Protein AF-A0AAC9RPM3-F1 (afdb_monomer_lite)

pLDDT: mean 96.92, std 5.77, range [53.09, 98.81]

Foldseek 3Di:
DADPVRDDPDDDDCPVDDPDPPLVVLLVQCVPPNLVSSVVVLVVCVVVPHDDDPCSSVVSVVVNLVVLVVLVVCCVVVVDVVSVVVSCVSVVPDDD

Radius of gyration: 16.26 Å; chains: 1; bounding box: 31×39×43 Å

Sequence (96 aa):
MIDKDANVTGLIDWTEAKVTDVSNDFVFYYKVFGEEGLESLIKAYKEAGGYYWPKMKEHIIELVAAYPVAIAEFAIISGLKEYEQMARQTLEVSGN

Organism: NCBI:txid1497

InterPro domains:
  IPR002575 Aminoglycoside phosphotransferase [PF01636] (1-59)
  IPR011009 Protein kinase-like domain superfamily [SSF56112] (1-56)

Secondary structure (DSSP, 8-state):
-B-TT--B-----GGG--SS-GGGGGHHHHHHHHHHHHHHHHHHHHHTT----TTHHHHHHHHHHTHHHHHHHHHHHH--HHHHHHHHHHTT----

Structure (mmCIF, N/CA/C/O backbone):
data_AF-A0AAC9RPM3-F1
#
_entry.id   AF-A0AAC9RPM3-F1
#
loop_
_atom_site.group_PDB
_atom_site.id
_atom_site.type_symbol
_atom_site.label_atom_id
_atom_site.label_alt_id
_atom_site.label_comp_id
_atom_site.label_asym_id
_atom_site.label_entity_id
_atom_site.label_seq_id
_atom_site.pdbx_PDB_ins_code
_atom_site.Cartn_x
_atom_site.Cartn_y
_atom_site.Cartn_z
_atom_site.occupancy
_atom_site.B_iso_or_equiv
_atom_site.auth_seq_id
_atom_site.auth_comp_id
_atom_site.auth_asym_id
_atom_site.auth_atom_id
_atom_site.pdbx_PDB_model_num
ATOM 1 N N . MET A 1 1 ? 5.181 -13.973 1.352 1.00 97.19 1 MET A N 1
ATOM 2 C CA . MET A 1 1 ? 6.040 -15.170 1.506 1.00 97.19 1 MET A CA 1
ATOM 3 C C . MET A 1 1 ? 7.190 -15.065 0.524 1.00 97.19 1 MET A C 1
ATOM 5 O O . MET A 1 1 ? 6.963 -14.582 -0.583 1.00 97.19 1 MET A O 1
ATOM 9 N N . ILE A 1 2 ? 8.391 -15.474 0.930 1.00 98.50 2 ILE A N 1
ATOM 10 C CA . ILE A 1 2 ? 9.589 -15.435 0.086 1.00 98.50 2 ILE A CA 1
ATOM 11 C C . ILE A 1 2 ? 10.287 -16.793 0.079 1.00 98.50 2 ILE A C 1
ATOM 13 O O . ILE A 1 2 ? 10.168 -17.551 1.044 1.00 98.50 2 ILE A O 1
ATOM 17 N N . ASP A 1 3 ? 10.991 -17.104 -1.003 1.00 98.50 3 ASP A N 1
ATOM 18 C CA . ASP A 1 3 ? 11.945 -18.214 -1.020 1.00 98.50 3 ASP A CA 1
ATOM 19 C C . ASP A 1 3 ? 13.299 -17.820 -0.388 1.00 98.50 3 ASP A C 1
ATOM 21 O O . ASP A 1 3 ? 13.466 -16.732 0.168 1.00 98.50 3 ASP A O 1
ATOM 25 N N . LYS A 1 4 ? 14.280 -18.729 -0.462 1.00 98.25 4 LYS A N 1
ATOM 26 C CA . LYS A 1 4 ? 15.636 -18.537 0.079 1.00 98.25 4 LYS A CA 1
ATOM 27 C C . LYS A 1 4 ? 16.446 -17.430 -0.613 1.00 98.25 4 LYS A C 1
ATOM 29 O O . LYS A 1 4 ? 17.443 -16.991 -0.050 1.00 98.25 4 LYS A O 1
ATOM 34 N N . ASP A 1 5 ? 16.039 -17.014 -1.811 1.00 98.50 5 ASP A N 1
ATOM 35 C CA . ASP A 1 5 ? 16.710 -16.000 -2.628 1.00 98.50 5 ASP A CA 1
ATOM 36 C C . ASP A 1 5 ? 15.928 -14.667 -2.609 1.00 98.50 5 ASP A C 1
ATOM 38 O O . ASP A 1 5 ? 16.217 -13.761 -3.386 1.00 98.50 5 ASP A O 1
ATOM 42 N N . ALA A 1 6 ? 14.956 -14.540 -1.693 1.00 97.50 6 ALA A N 1
ATOM 43 C CA . ALA A 1 6 ? 14.064 -13.395 -1.517 1.00 97.50 6 ALA A CA 1
ATOM 44 C C . ALA A 1 6 ? 13.078 -13.139 -2.674 1.00 97.50 6 ALA A C 1
ATOM 46 O O . ALA A 1 6 ? 12.478 -12.062 -2.739 1.00 97.50 6 ALA A O 1
ATOM 47 N N . ASN A 1 7 ? 12.825 -14.124 -3.544 1.00 98.19 7 ASN A N 1
ATOM 48 C CA . ASN A 1 7 ? 11.757 -14.000 -4.535 1.00 98.19 7 ASN A CA 1
ATOM 49 C C . ASN A 1 7 ? 10.398 -14.134 -3.849 1.00 98.19 7 ASN A C 1
ATOM 51 O O . ASN A 1 7 ? 10.186 -15.039 -3.036 1.00 98.19 7 ASN A O 1
ATOM 55 N N . VAL A 1 8 ? 9.449 -13.268 -4.205 1.00 97.69 8 VAL A N 1
ATOM 56 C CA . VAL A 1 8 ? 8.070 -13.371 -3.717 1.00 97.69 8 VAL A CA 1
ATOM 57 C C . VAL A 1 8 ? 7.412 -14.606 -4.330 1.00 97.69 8 VAL A C 1
ATOM 59 O O . VAL A 1 8 ? 7.245 -14.694 -5.543 1.00 97.69 8 VAL A O 1
ATOM 62 N N . THR A 1 9 ? 7.008 -15.555 -3.485 1.00 98.56 9 THR A N 1
ATOM 63 C CA . THR A 1 9 ? 6.382 -16.825 -3.904 1.00 98.56 9 THR A CA 1
ATOM 64 C C . THR A 1 9 ? 4.902 -16.923 -3.551 1.00 98.56 9 THR A C 1
ATOM 66 O O . THR A 1 9 ? 4.217 -17.844 -3.988 1.00 98.56 9 THR A O 1
ATOM 69 N N . GLY A 1 10 ? 4.381 -15.974 -2.773 1.00 98.19 10 GLY A N 1
ATOM 70 C CA . GLY A 1 10 ? 2.957 -15.903 -2.473 1.00 98.19 10 GLY A CA 1
ATOM 71 C C . GLY A 1 10 ? 2.590 -14.771 -1.522 1.00 98.19 10 GLY A C 1
ATOM 72 O O . GLY A 1 10 ? 3.432 -14.274 -0.765 1.00 98.19 10 GLY A O 1
ATOM 73 N N . LEU A 1 11 ? 1.312 -14.400 -1.552 1.00 98.31 11 LEU A N 1
ATOM 74 C CA . LEU A 1 11 ? 0.684 -13.376 -0.715 1.00 98.31 11 LEU A CA 1
ATOM 75 C C . LEU A 1 11 ? -0.455 -14.015 0.098 1.00 98.31 11 LEU A C 1
ATOM 77 O O . LEU A 1 11 ? -1.162 -14.890 -0.408 1.00 98.31 11 LEU A O 1
ATOM 81 N N . ILE A 1 12 ? -0.604 -13.596 1.354 1.00 98.12 12 ILE A N 1
ATOM 82 C CA . ILE A 1 12 ? -1.615 -14.086 2.308 1.00 98.12 12 ILE A CA 1
ATOM 83 C C . ILE A 1 12 ? -2.466 -12.908 2.813 1.00 98.12 12 ILE A C 1
ATOM 85 O O . ILE A 1 12 ? -2.200 -11.775 2.430 1.00 98.12 12 ILE A O 1
ATOM 89 N N . ASP A 1 13 ? -3.462 -13.182 3.662 1.00 97.62 13 ASP A N 1
ATOM 90 C CA . ASP A 1 13 ? -4.328 -12.175 4.302 1.00 97.62 13 ASP A CA 1
ATOM 91 C C . ASP A 1 13 ? -5.068 -11.251 3.314 1.00 97.62 13 ASP A C 1
ATOM 93 O O . ASP A 1 13 ? -4.951 -10.031 3.322 1.00 97.62 13 ASP A O 1
ATOM 97 N N . TRP A 1 14 ? -5.901 -11.860 2.463 1.00 98.12 14 TRP A N 1
ATOM 98 C CA . TRP A 1 14 ? -6.658 -11.197 1.389 1.00 98.12 14 TRP A CA 1
ATOM 99 C C . TRP A 1 14 ? -7.947 -10.474 1.839 1.00 98.12 14 TRP A C 1
ATOM 101 O O . TRP A 1 14 ? -8.817 -10.213 1.008 1.00 98.12 14 TRP A O 1
ATOM 111 N N . THR A 1 15 ? -8.129 -10.159 3.126 1.00 97.50 15 THR A N 1
ATOM 112 C CA . THR A 1 15 ? -9.389 -9.564 3.631 1.00 97.50 15 THR A CA 1
ATOM 113 C C . THR A 1 15 ? -9.690 -8.190 3.029 1.00 97.50 15 THR A C 1
ATOM 115 O O . THR A 1 15 ? -10.854 -7.827 2.896 1.00 97.50 15 THR A O 1
ATOM 118 N N . GLU A 1 16 ? -8.651 -7.464 2.608 1.00 96.88 16 GLU A N 1
ATOM 119 C CA . GLU A 1 16 ? -8.754 -6.137 1.990 1.00 96.88 16 GLU A CA 1
ATOM 120 C C . GLU A 1 16 ? -8.773 -6.158 0.454 1.00 96.88 16 GLU A C 1
ATOM 122 O O . GLU A 1 16 ? -8.721 -5.102 -0.178 1.00 96.88 16 GLU A O 1
ATOM 127 N N . ALA A 1 17 ? -8.865 -7.334 -0.173 1.00 97.81 17 ALA A N 1
ATOM 128 C CA . ALA A 1 17 ? -8.887 -7.444 -1.627 1.00 97.81 17 ALA A CA 1
ATOM 129 C C . ALA A 1 17 ? -10.090 -6.694 -2.229 1.00 97.81 17 ALA A C 1
ATOM 131 O O . ALA A 1 17 ? -11.247 -7.000 -1.934 1.00 97.81 17 ALA A O 1
ATOM 132 N N . LYS A 1 18 ? -9.823 -5.712 -3.097 1.00 98.25 18 LYS A N 1
ATOM 133 C CA . LYS A 1 18 ? -10.851 -4.917 -3.785 1.00 98.25 18 LYS A CA 1
ATOM 134 C C . LYS A 1 18 ? -10.323 -4.357 -5.109 1.00 98.25 18 LYS A C 1
ATOM 136 O O . LYS A 1 18 ? -9.120 -4.184 -5.277 1.00 98.25 18 LYS A O 1
ATOM 141 N N . VAL A 1 19 ? -11.220 -4.059 -6.051 1.00 98.50 19 VAL A N 1
ATOM 142 C CA . VAL A 1 19 ? -10.865 -3.352 -7.295 1.00 98.50 19 VAL A CA 1
ATOM 143 C C . VAL A 1 19 ? -10.878 -1.853 -7.009 1.00 98.50 19 VAL A C 1
ATOM 145 O O . VAL A 1 19 ? -11.941 -1.270 -6.808 1.00 98.50 19 VAL A O 1
ATOM 148 N N . THR A 1 20 ? -9.699 -1.244 -6.942 1.00 98.25 20 THR A N 1
ATOM 149 C CA . THR A 1 20 ? -9.506 0.179 -6.627 1.00 98.25 20 THR A CA 1
ATOM 150 C C . THR A 1 20 ? -8.145 0.655 -7.157 1.00 98.25 20 THR A C 1
ATOM 152 O O . THR A 1 20 ? -7.517 -0.034 -7.962 1.00 98.25 20 THR A O 1
ATOM 155 N N . ASP A 1 21 ? -7.687 1.827 -6.722 1.00 98.25 21 ASP A N 1
ATOM 156 C CA . ASP A 1 21 ? -6.337 2.331 -6.964 1.00 98.25 21 ASP A CA 1
ATOM 157 C C . ASP A 1 21 ? -5.254 1.352 -6.464 1.00 98.25 21 ASP A C 1
ATOM 159 O O . ASP A 1 21 ? -5.128 1.089 -5.261 1.00 98.25 21 ASP A O 1
ATOM 163 N N . VAL A 1 22 ? -4.446 0.860 -7.409 1.00 98.19 22 VAL A N 1
ATOM 164 C CA . VAL A 1 22 ? -3.335 -0.082 -7.189 1.00 98.19 22 VAL A CA 1
ATOM 165 C C . VAL A 1 22 ? -2.225 0.491 -6.309 1.00 98.19 22 VAL A C 1
ATOM 167 O O . VAL A 1 22 ? -1.428 -0.263 -5.763 1.00 98.19 22 VAL A O 1
ATOM 170 N N . SER A 1 23 ? -2.174 1.814 -6.140 1.00 98.50 23 SER A N 1
ATOM 171 C CA . SER A 1 23 ? -1.150 2.516 -5.357 1.00 98.50 23 SER A CA 1
ATOM 172 C C . SER A 1 23 ? -1.066 2.043 -3.903 1.00 98.50 23 SER A C 1
ATOM 174 O O . SER A 1 23 ? 0.011 2.105 -3.312 1.00 98.50 23 SER A O 1
ATOM 176 N N . ASN A 1 24 ? -2.162 1.511 -3.342 1.00 97.94 24 ASN A N 1
ATOM 177 C CA . ASN A 1 24 ? -2.185 0.929 -1.995 1.00 97.94 24 ASN A CA 1
ATOM 178 C C . ASN A 1 24 ? -1.148 -0.196 -1.821 1.00 97.94 24 ASN A C 1
ATOM 180 O O . ASN A 1 24 ? -0.486 -0.255 -0.785 1.00 97.94 24 ASN A O 1
ATOM 184 N N . ASP A 1 25 ? -0.923 -1.012 -2.854 1.00 98.19 25 ASP A N 1
ATOM 185 C CA . ASP A 1 25 ? 0.021 -2.138 -2.803 1.00 98.19 25 ASP A CA 1
ATOM 186 C C . ASP A 1 25 ? 1.495 -1.687 -2.882 1.00 98.19 25 ASP A C 1
ATOM 188 O O . ASP A 1 25 ? 2.409 -2.461 -2.591 1.00 98.19 25 ASP A O 1
ATOM 192 N N . PHE A 1 26 ? 1.754 -0.417 -3.217 1.00 98.50 26 PHE A N 1
ATOM 193 C CA . PHE A 1 26 ? 3.101 0.168 -3.285 1.00 98.50 26 PHE A CA 1
ATOM 194 C C . PHE A 1 26 ? 3.496 0.912 -1.999 1.00 98.50 26 PHE A C 1
ATOM 196 O O . PHE A 1 26 ? 4.686 1.135 -1.758 1.00 98.50 26 PHE A O 1
ATOM 203 N N . VAL A 1 27 ? 2.524 1.268 -1.147 1.00 97.81 27 VAL A N 1
ATOM 204 C CA . VAL A 1 27 ? 2.739 2.034 0.099 1.00 97.81 27 VAL A CA 1
ATOM 205 C C . VAL A 1 27 ? 3.747 1.346 1.022 1.00 97.81 27 VAL A C 1
ATOM 207 O O . VAL A 1 27 ? 4.594 2.012 1.621 1.00 97.81 27 VAL A O 1
ATOM 210 N N . PHE A 1 28 ? 3.688 0.014 1.127 1.00 95.62 28 PHE A N 1
ATOM 211 C CA . PHE A 1 28 ? 4.616 -0.761 1.956 1.00 95.62 28 PHE A CA 1
ATOM 212 C C . PHE A 1 28 ? 6.074 -0.565 1.525 1.00 95.62 28 PHE A C 1
ATOM 214 O O . PHE A 1 28 ? 6.938 -0.321 2.366 1.00 95.62 28 PHE A O 1
ATOM 221 N N . TYR A 1 29 ? 6.340 -0.620 0.217 1.00 96.81 29 TYR A N 1
ATOM 222 C CA . TYR A 1 29 ? 7.694 -0.486 -0.314 1.00 96.81 29 TYR A CA 1
ATOM 223 C C . TYR A 1 29 ? 8.295 0.879 0.007 1.00 96.81 29 TYR A C 1
ATOM 225 O O . TYR A 1 29 ? 9.446 0.949 0.429 1.00 96.81 29 TYR A O 1
ATOM 233 N N . TYR A 1 30 ? 7.505 1.947 -0.108 1.00 98.31 30 TYR A N 1
ATOM 234 C CA . TYR A 1 30 ? 7.960 3.279 0.278 1.00 98.31 30 TYR A CA 1
ATOM 235 C C . TYR A 1 30 ? 8.244 3.388 1.780 1.00 98.31 30 TYR A C 1
ATOM 237 O O . TYR A 1 30 ? 9.301 3.874 2.176 1.00 98.31 30 TYR A O 1
ATOM 245 N N . LYS A 1 31 ? 7.336 2.897 2.634 1.00 97.31 31 LYS A N 1
ATOM 246 C CA . LYS A 1 31 ? 7.503 2.984 4.094 1.00 97.31 31 LYS A CA 1
ATOM 247 C C . LYS A 1 31 ? 8.718 2.210 4.612 1.00 97.31 31 LYS A C 1
ATOM 249 O O . LYS A 1 31 ? 9.316 2.633 5.595 1.00 97.31 31 LYS A O 1
ATOM 254 N N . VAL A 1 32 ? 9.066 1.084 3.985 1.00 97.56 32 VAL A N 1
ATOM 255 C CA . VAL A 1 32 ? 10.155 0.206 4.452 1.00 97.56 32 VAL A CA 1
ATOM 256 C C . VAL A 1 32 ? 11.489 0.504 3.770 1.00 97.56 32 VAL A C 1
ATOM 258 O O . VAL A 1 32 ? 12.528 0.448 4.422 1.00 97.56 32 VAL A O 1
ATOM 261 N N . PHE A 1 33 ? 11.477 0.827 2.477 1.00 97.81 33 PHE A N 1
ATOM 262 C CA . PHE A 1 33 ? 12.688 0.960 1.661 1.00 97.81 33 PHE A CA 1
ATOM 263 C C . PHE A 1 33 ? 12.920 2.384 1.128 1.00 97.81 33 PHE A C 1
ATOM 265 O O . PHE A 1 33 ? 13.861 2.607 0.367 1.00 97.81 33 PHE A O 1
ATOM 272 N N . GLY A 1 34 ? 12.081 3.351 1.511 1.00 98.06 34 GLY A N 1
ATOM 273 C CA . GLY A 1 34 ? 12.181 4.741 1.069 1.00 98.06 34 GLY A CA 1
ATOM 274 C C . GLY A 1 34 ? 11.892 4.930 -0.422 1.00 98.06 34 GLY A C 1
ATOM 275 O O . GLY A 1 34 ? 11.312 4.069 -1.090 1.00 98.06 34 GLY A O 1
ATOM 276 N N . GLU A 1 35 ? 12.301 6.083 -0.960 1.00 98.12 35 GLU A N 1
ATOM 277 C CA . GLU A 1 35 ? 12.104 6.403 -2.380 1.00 98.12 35 GLU A CA 1
ATOM 278 C C . GLU A 1 35 ? 12.830 5.429 -3.312 1.00 98.12 35 GLU A C 1
ATOM 280 O O . GLU A 1 35 ? 12.248 5.022 -4.313 1.00 98.12 35 GLU A O 1
ATOM 285 N N . GLU A 1 36 ? 14.050 4.996 -2.974 1.00 98.06 36 GLU A N 1
ATOM 286 C CA . GLU A 1 36 ? 14.828 4.076 -3.819 1.00 98.06 36 GLU A CA 1
ATOM 287 C C . GLU A 1 36 ? 14.114 2.731 -4.008 1.00 98.06 36 GLU A C 1
ATOM 289 O O . GLU A 1 36 ? 14.019 2.213 -5.125 1.00 98.06 36 GLU A O 1
ATOM 294 N N . GLY A 1 37 ? 13.559 2.171 -2.929 1.00 98.19 37 GLY A N 1
ATOM 295 C CA . GLY A 1 37 ? 12.789 0.936 -3.017 1.00 98.19 37 GLY A CA 1
ATOM 296 C C . GLY A 1 37 ? 11.485 1.110 -3.789 1.00 98.19 37 GLY A C 1
ATOM 297 O O . GLY A 1 37 ? 11.146 0.255 -4.610 1.00 98.19 37 GLY A O 1
ATOM 298 N N . LEU A 1 38 ? 10.777 2.225 -3.579 1.00 98.62 38 LEU A N 1
ATOM 299 C CA . LEU A 1 38 ? 9.567 2.547 -4.336 1.00 98.62 38 LEU A CA 1
ATOM 300 C C . LEU A 1 38 ? 9.861 2.668 -5.840 1.00 98.62 38 LEU A C 1
ATOM 302 O O . LEU A 1 38 ? 9.149 2.088 -6.658 1.00 98.62 38 LEU A O 1
ATOM 306 N N . GLU A 1 39 ? 10.921 3.382 -6.215 1.00 98.44 39 GLU A N 1
ATOM 307 C CA . GLU A 1 39 ? 11.339 3.547 -7.609 1.00 98.44 39 GLU A CA 1
ATOM 308 C C . GLU A 1 39 ? 11.733 2.216 -8.251 1.00 98.44 39 GLU A C 1
ATOM 310 O O . GLU A 1 39 ? 11.323 1.936 -9.381 1.00 98.44 39 GLU A O 1
ATOM 315 N N . SER A 1 40 ? 12.4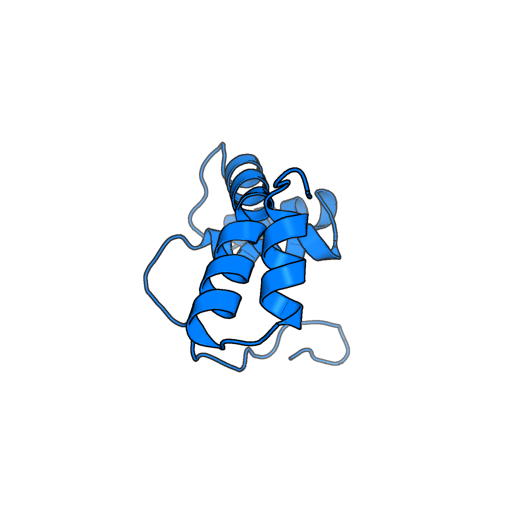69 1.374 -7.521 1.00 98.50 40 SER A N 1
ATOM 316 C CA . SER A 1 40 ? 12.835 0.028 -7.968 1.00 98.50 40 SER A CA 1
ATOM 317 C C . SER A 1 40 ? 11.595 -0.828 -8.257 1.00 98.50 40 SER A C 1
ATOM 319 O O . SER A 1 40 ? 11.493 -1.432 -9.330 1.00 98.50 40 SER A O 1
ATOM 321 N N . LEU A 1 41 ? 10.601 -0.810 -7.359 1.00 98.62 41 LEU A N 1
ATOM 322 C CA . LEU A 1 41 ? 9.345 -1.537 -7.549 1.00 98.62 41 LEU A CA 1
ATOM 323 C C . LEU A 1 41 ? 8.533 -0.990 -8.732 1.00 98.62 41 LEU A C 1
ATOM 325 O O . LEU A 1 41 ? 8.078 -1.773 -9.565 1.00 98.62 41 LEU A O 1
ATOM 329 N N . ILE A 1 42 ? 8.361 0.334 -8.840 1.00 98.75 42 ILE A N 1
ATOM 330 C CA . ILE A 1 42 ? 7.628 0.963 -9.954 1.00 98.75 42 ILE A CA 1
ATOM 331 C C . ILE A 1 42 ? 8.289 0.616 -11.291 1.00 98.75 42 ILE A C 1
ATOM 333 O O . ILE A 1 42 ? 7.592 0.309 -12.261 1.00 98.75 42 ILE A O 1
ATOM 337 N N . LYS A 1 43 ? 9.625 0.637 -11.351 1.00 98.69 43 LYS A N 1
ATOM 338 C CA . LYS A 1 43 ? 10.375 0.263 -12.550 1.00 98.69 43 LYS A CA 1
ATOM 339 C C . LYS A 1 43 ? 10.103 -1.190 -12.939 1.00 98.69 43 LYS A C 1
ATOM 341 O O . LYS A 1 43 ? 9.701 -1.427 -14.075 1.00 98.69 43 LYS A O 1
ATOM 346 N N . ALA A 1 44 ? 10.253 -2.130 -12.006 1.00 98.69 44 ALA A N 1
ATOM 347 C CA . ALA A 1 44 ? 9.997 -3.547 -12.263 1.00 98.69 44 ALA A CA 1
ATOM 348 C C . ALA A 1 44 ? 8.537 -3.802 -12.683 1.00 98.69 44 ALA A C 1
ATOM 350 O O . ALA A 1 44 ? 8.283 -4.526 -13.644 1.00 98.69 44 ALA A O 1
ATOM 351 N N . TYR A 1 45 ? 7.575 -3.155 -12.017 1.00 98.69 45 TYR A N 1
ATOM 352 C CA . TYR A 1 45 ? 6.149 -3.248 -12.339 1.00 98.69 45 TYR A CA 1
ATOM 353 C C . TYR A 1 45 ? 5.841 -2.738 -13.753 1.00 98.69 45 TYR A C 1
ATOM 355 O O . TYR A 1 45 ? 5.139 -3.400 -14.518 1.00 98.69 45 TYR A O 1
ATOM 363 N N . LYS A 1 46 ? 6.410 -1.587 -14.129 1.00 98.62 46 LYS A N 1
ATOM 364 C 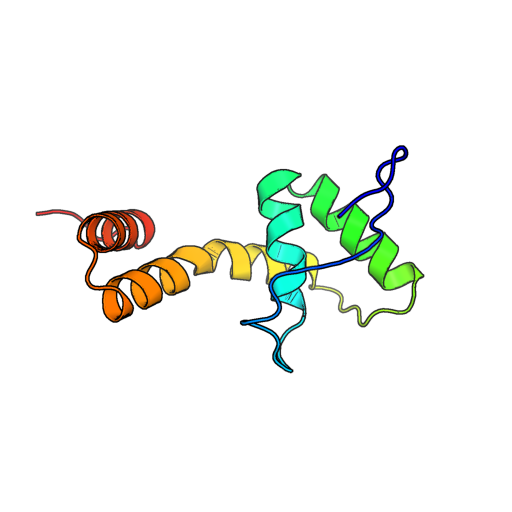CA . LYS A 1 46 ? 6.283 -1.014 -15.474 1.00 98.62 46 LYS A CA 1
ATOM 365 C C . LYS A 1 46 ? 6.910 -1.916 -16.538 1.00 98.62 46 LYS A C 1
ATOM 367 O O . LYS A 1 46 ? 6.302 -2.133 -17.582 1.00 98.62 46 LYS A O 1
ATOM 372 N N . GLU A 1 47 ? 8.111 -2.433 -16.290 1.00 98.69 47 GLU A N 1
ATOM 373 C CA . GLU A 1 47 ? 8.815 -3.342 -17.208 1.00 98.69 47 GLU A CA 1
ATOM 374 C C . GLU A 1 47 ? 8.067 -4.671 -17.391 1.00 98.69 47 GLU A C 1
ATOM 376 O O . GLU A 1 47 ? 8.068 -5.228 -18.487 1.00 98.69 47 GLU A O 1
ATOM 381 N N . ALA A 1 48 ? 7.351 -5.130 -16.362 1.00 98.56 48 ALA A N 1
ATOM 382 C CA . ALA A 1 48 ? 6.462 -6.288 -16.425 1.00 98.56 48 ALA A CA 1
ATOM 383 C C . ALA A 1 48 ? 5.108 -6.013 -17.120 1.00 98.56 48 ALA A C 1
ATOM 385 O O . ALA A 1 48 ? 4.299 -6.930 -17.257 1.00 98.56 48 ALA A O 1
ATOM 386 N N . GLY A 1 49 ? 4.847 -4.779 -17.573 1.00 98.62 49 GLY A N 1
ATOM 387 C CA . GLY A 1 49 ? 3.626 -4.399 -18.298 1.00 98.62 49 GLY A CA 1
ATOM 388 C C . GLY A 1 49 ? 2.488 -3.860 -17.425 1.00 98.62 49 GLY A C 1
ATOM 389 O O . GLY A 1 49 ? 1.363 -3.725 -17.906 1.00 98.62 49 GLY A O 1
ATOM 390 N N . GLY A 1 50 ? 2.759 -3.548 -16.157 1.00 98.56 50 GLY A N 1
ATOM 391 C CA . GLY A 1 50 ? 1.804 -2.907 -15.259 1.00 98.56 50 GLY A CA 1
ATOM 392 C C . GLY A 1 50 ? 1.410 -1.492 -15.704 1.00 98.56 50 GLY A C 1
ATOM 393 O O . GLY A 1 50 ? 2.148 -0.811 -16.421 1.00 98.56 50 GLY A O 1
ATOM 394 N N . TYR A 1 51 ? 0.234 -1.028 -15.269 1.00 98.50 51 TYR A N 1
ATOM 395 C CA . TYR A 1 51 ? -0.239 0.320 -15.593 1.00 98.50 51 TYR A CA 1
ATOM 396 C C . TYR A 1 51 ? 0.653 1.384 -14.942 1.00 98.50 51 TYR A C 1
ATOM 398 O O . TYR A 1 51 ? 0.775 1.453 -13.724 1.00 98.50 51 TYR A O 1
ATOM 406 N N . TYR A 1 52 ? 1.250 2.246 -15.760 1.00 98.69 52 TYR A N 1
ATOM 407 C CA . TYR A 1 52 ? 2.150 3.302 -15.308 1.00 98.69 52 TYR A CA 1
ATOM 408 C C . TYR A 1 52 ? 1.664 4.668 -15.784 1.00 98.69 52 TYR A C 1
ATOM 410 O O . TYR A 1 52 ? 1.275 4.833 -16.942 1.00 98.69 52 TYR A O 1
ATOM 418 N N . TRP A 1 53 ? 1.779 5.672 -14.916 1.00 98.62 53 TRP A N 1
ATOM 419 C CA . TRP A 1 53 ? 1.550 7.072 -15.257 1.00 98.62 53 TRP A CA 1
ATOM 420 C C . TRP A 1 53 ? 2.697 7.959 -14.746 1.00 98.62 53 TRP A C 1
ATOM 422 O O . TRP A 1 53 ? 3.352 7.610 -13.762 1.00 98.62 53 TRP A O 1
ATOM 432 N N . PRO A 1 54 ? 2.953 9.128 -15.372 1.00 98.25 54 PRO A N 1
ATOM 433 C CA . PRO A 1 54 ? 4.125 9.953 -15.057 1.00 98.25 54 PRO A CA 1
ATOM 434 C C . PRO A 1 54 ? 4.247 10.411 -13.598 1.00 98.25 54 PRO A C 1
ATOM 436 O O . PRO A 1 54 ? 5.354 10.686 -13.156 1.00 98.25 54 PRO A O 1
ATOM 439 N N . LYS A 1 55 ? 3.128 10.500 -12.867 1.00 98.62 55 LYS A N 1
ATOM 440 C CA . LYS A 1 55 ? 3.057 10.962 -11.469 1.00 98.62 55 LYS A CA 1
ATOM 441 C C . LYS A 1 55 ? 2.788 9.845 -10.461 1.00 98.62 55 LYS A C 1
ATOM 443 O O . LYS A 1 55 ? 2.283 10.100 -9.374 1.00 98.62 55 LYS A O 1
ATOM 448 N N . MET A 1 56 ? 3.083 8.599 -10.834 1.00 98.75 56 MET A N 1
ATOM 449 C CA . MET A 1 56 ? 2.830 7.433 -9.986 1.00 98.75 56 MET A CA 1
ATOM 450 C C . MET A 1 56 ? 3.589 7.498 -8.663 1.00 98.75 56 MET A C 1
ATOM 452 O O . MET A 1 56 ? 2.992 7.276 -7.615 1.00 98.75 56 MET A O 1
ATOM 456 N N . LYS A 1 57 ? 4.877 7.862 -8.698 1.00 98.62 57 LYS A N 1
ATOM 457 C CA . LYS A 1 57 ? 5.698 7.970 -7.488 1.00 98.62 57 LYS A CA 1
ATOM 458 C C . LYS A 1 57 ? 5.135 9.021 -6.534 1.00 98.62 57 LYS A C 1
ATOM 460 O O . L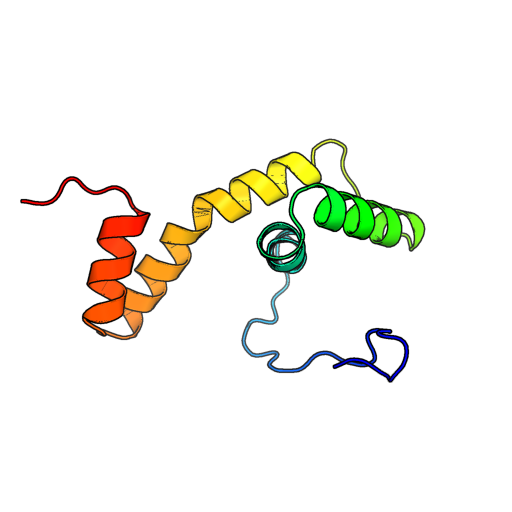YS A 1 57 ? 4.898 8.726 -5.370 1.00 98.62 57 LYS A O 1
ATOM 465 N N . GLU A 1 58 ? 4.899 10.228 -7.040 1.00 98.75 58 GLU A N 1
ATOM 466 C CA . GLU A 1 58 ? 4.392 11.344 -6.243 1.00 98.75 58 GLU A CA 1
ATOM 467 C C . GLU A 1 58 ? 3.013 11.032 -5.657 1.00 98.75 58 GLU A C 1
ATOM 469 O O . GLU A 1 58 ? 2.790 11.264 -4.477 1.00 98.75 58 GLU A O 1
ATOM 474 N N . HIS A 1 59 ? 2.119 10.423 -6.439 1.00 98.81 59 HIS A N 1
ATOM 475 C CA . HIS A 1 59 ? 0.806 9.996 -5.952 1.00 98.81 59 HIS A CA 1
ATOM 476 C C . HIS A 1 59 ? 0.900 8.985 -4.800 1.00 98.81 59 HIS A C 1
ATOM 478 O O . HIS A 1 59 ? 0.194 9.121 -3.806 1.00 98.81 59 HIS A O 1
ATOM 484 N N . ILE A 1 60 ? 1.797 7.997 -4.894 1.00 98.75 60 ILE A N 1
ATOM 485 C CA . ILE A 1 60 ? 2.006 7.010 -3.820 1.00 98.75 60 ILE A CA 1
ATOM 486 C C . ILE A 1 60 ? 2.546 7.683 -2.548 1.00 98.75 60 ILE A C 1
ATOM 488 O O . ILE A 1 60 ? 2.150 7.304 -1.447 1.00 98.75 60 ILE A O 1
ATOM 492 N N . ILE A 1 61 ? 3.412 8.692 -2.681 1.00 98.56 61 ILE A N 1
ATOM 493 C CA . ILE A 1 61 ? 3.931 9.463 -1.540 1.00 98.56 61 ILE A CA 1
ATOM 494 C C . ILE A 1 61 ? 2.799 10.241 -0.851 1.00 98.56 61 ILE A C 1
ATOM 496 O O . ILE A 1 61 ? 2.682 10.184 0.372 1.00 98.56 61 ILE A O 1
ATOM 500 N N . GLU A 1 62 ? 1.915 10.890 -1.610 1.00 98.62 62 GLU A N 1
ATOM 501 C CA . GLU A 1 62 ? 0.742 11.571 -1.039 1.00 98.62 62 GLU A CA 1
ATOM 502 C C . GLU A 1 62 ? -0.234 10.582 -0.381 1.00 98.62 62 GLU A C 1
ATOM 504 O O . GLU A 1 62 ? -0.768 10.845 0.698 1.00 98.62 62 GLU A O 1
ATOM 509 N N . LEU A 1 63 ? -0.420 9.396 -0.969 1.00 98.44 63 LEU A N 1
ATOM 510 C CA . LEU A 1 63 ? -1.220 8.333 -0.357 1.00 98.44 63 LEU A CA 1
ATOM 511 C C . LEU A 1 63 ? -0.614 7.859 0.973 1.00 98.44 63 LEU A C 1
ATOM 513 O O . LEU A 1 63 ? -1.343 7.597 1.930 1.00 98.44 63 LEU A O 1
ATOM 517 N N . VAL A 1 64 ? 0.717 7.782 1.069 1.00 97.94 64 VAL A N 1
ATOM 518 C CA . VAL A 1 64 ? 1.404 7.496 2.335 1.00 97.94 64 VAL A CA 1
ATOM 519 C C . VAL A 1 64 ? 1.146 8.604 3.345 1.00 97.94 64 VAL A C 1
ATOM 521 O O . VAL A 1 64 ? 0.870 8.281 4.497 1.00 97.94 64 VAL A O 1
ATOM 524 N N . ALA A 1 65 ? 1.199 9.876 2.946 1.00 97.56 65 ALA A N 1
ATOM 525 C CA . ALA A 1 65 ? 0.913 11.005 3.832 1.00 97.56 65 ALA A CA 1
ATOM 526 C C . ALA A 1 65 ? -0.524 10.966 4.389 1.00 97.56 65 ALA A C 1
ATOM 528 O O . ALA A 1 65 ? -0.756 11.377 5.523 1.00 97.56 65 ALA A O 1
ATOM 529 N N . ALA A 1 66 ? -1.469 10.377 3.650 1.00 98.00 66 ALA A N 1
ATOM 530 C CA . ALA A 1 66 ? -2.850 10.166 4.085 1.00 98.00 66 ALA A CA 1
ATOM 531 C C . ALA A 1 66 ? -3.050 8.986 5.067 1.00 98.00 66 ALA A C 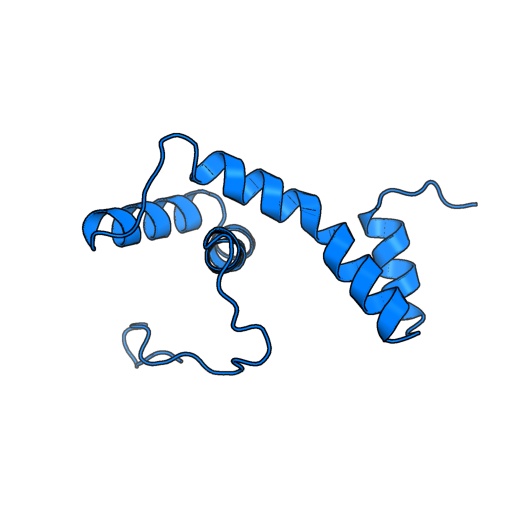1
ATOM 533 O O . ALA A 1 66 ? -4.183 8.729 5.482 1.00 98.00 66 ALA A O 1
ATOM 534 N N . TYR A 1 67 ? -1.989 8.287 5.505 1.00 95.94 67 TYR A N 1
ATOM 535 C CA . TYR A 1 67 ? -2.107 7.172 6.461 1.00 95.94 67 TYR A CA 1
ATOM 536 C C . TYR A 1 67 ? -2.872 7.470 7.771 1.00 95.94 67 TYR A C 1
ATOM 538 O O . TYR A 1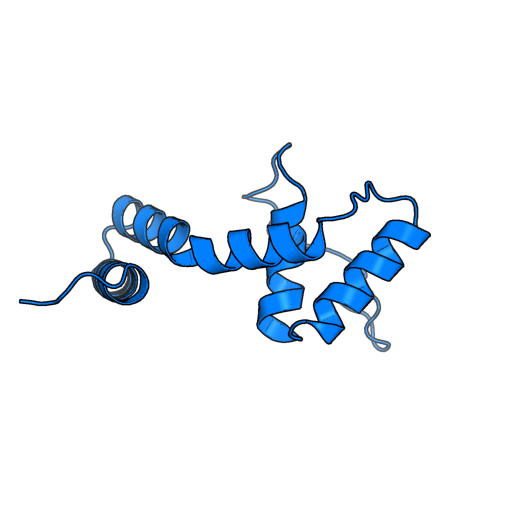 67 ? -3.470 6.521 8.294 1.00 95.94 67 TYR A O 1
ATOM 546 N N . PRO A 1 68 ? -2.908 8.708 8.322 1.00 97.75 68 PRO A N 1
ATOM 547 C CA . PRO A 1 68 ? -3.670 8.993 9.537 1.00 97.75 68 PRO A CA 1
ATOM 548 C C . PRO A 1 68 ? -5.173 8.723 9.384 1.00 97.75 68 PRO A C 1
ATOM 550 O O . PRO A 1 68 ? -5.835 8.398 10.368 1.00 97.75 68 PRO A O 1
ATOM 553 N N . VAL A 1 69 ? -5.709 8.789 8.155 1.00 98.12 69 VAL A N 1
ATOM 554 C CA . VAL A 1 69 ? -7.117 8.471 7.862 1.00 98.12 69 VAL A CA 1
ATOM 555 C C . VAL A 1 69 ? -7.430 7.024 8.237 1.00 98.12 69 VAL A C 1
ATOM 557 O O . VAL A 1 69 ? -8.360 6.783 8.999 1.00 98.12 69 VAL A O 1
ATOM 560 N N . ALA A 1 70 ? -6.604 6.070 7.799 1.00 96.94 70 ALA A N 1
ATOM 561 C CA . ALA A 1 70 ? -6.809 4.652 8.095 1.00 96.94 70 ALA A CA 1
ATOM 562 C C . ALA A 1 70 ? -6.685 4.343 9.600 1.00 96.94 70 ALA A C 1
ATOM 564 O O . ALA A 1 70 ? -7.416 3.508 10.134 1.00 96.94 70 ALA A O 1
ATOM 565 N N . ILE A 1 71 ? -5.787 5.038 10.311 1.00 97.50 71 ILE A N 1
ATOM 566 C CA . ILE A 1 71 ? -5.659 4.904 11.773 1.00 97.50 71 ILE A CA 1
ATOM 567 C C . ILE A 1 71 ? -6.926 5.417 12.464 1.00 97.50 71 ILE A C 1
ATOM 569 O O . ILE A 1 71 ? -7.437 4.758 13.369 1.00 97.50 71 ILE A O 1
ATOM 573 N N . ALA A 1 72 ? -7.450 6.566 12.034 1.00 98.19 72 ALA A N 1
ATOM 574 C CA . ALA A 1 72 ? -8.674 7.135 12.583 1.00 98.19 72 ALA A CA 1
ATOM 575 C C . ALA A 1 72 ? -9.900 6.249 12.310 1.00 98.19 72 ALA A C 1
ATOM 577 O O . ALA A 1 72 ? -10.682 5.998 13.226 1.00 98.19 72 ALA A O 1
ATOM 578 N N . GLU A 1 73 ? -10.045 5.723 11.092 1.00 98.31 73 GLU A N 1
ATOM 579 C CA . GLU A 1 73 ? -11.099 4.761 10.742 1.00 98.31 73 GLU A CA 1
ATOM 580 C C . GLU A 1 73 ? -11.030 3.517 11.633 1.00 98.31 73 GLU A C 1
ATOM 582 O O . GLU A 1 73 ? -12.036 3.117 12.226 1.00 98.31 73 GLU A O 1
ATOM 587 N N . PHE A 1 74 ? -9.835 2.946 11.804 1.00 97.75 74 PHE A N 1
ATOM 588 C CA . PHE A 1 74 ? -9.645 1.790 12.674 1.00 97.75 74 PHE A CA 1
ATOM 589 C C . PHE A 1 74 ? -9.947 2.112 14.144 1.00 97.75 74 PHE A C 1
ATOM 591 O O . PHE A 1 74 ? -10.571 1.303 14.832 1.00 97.75 74 PHE A O 1
ATOM 598 N N . ALA A 1 75 ? -9.560 3.290 14.642 1.00 98.06 75 ALA A N 1
ATOM 599 C CA . ALA A 1 75 ? -9.880 3.731 16.000 1.00 98.06 75 ALA A CA 1
ATOM 600 C C . ALA A 1 75 ? -11.399 3.820 16.229 1.00 98.06 75 ALA A C 1
ATOM 602 O O . ALA A 1 75 ? -11.897 3.325 17.240 1.00 98.06 75 ALA A O 1
ATOM 603 N N . ILE A 1 76 ? -12.137 4.390 15.269 1.00 98.31 76 ILE A N 1
ATOM 604 C CA . ILE A 1 76 ? -13.602 4.516 15.322 1.00 98.31 76 ILE A CA 1
ATOM 605 C C . ILE A 1 76 ? -14.271 3.137 15.326 1.00 98.31 76 ILE A C 1
ATOM 607 O O . ILE A 1 76 ? -15.183 2.904 16.117 1.00 98.31 76 ILE A O 1
ATOM 611 N N . ILE A 1 77 ? -13.821 2.222 14.462 1.00 98.00 77 ILE A N 1
ATOM 612 C CA . ILE A 1 77 ? -14.415 0.883 14.324 1.00 98.00 77 ILE A CA 1
ATOM 613 C C . ILE A 1 77 ? -14.080 -0.007 15.529 1.00 98.00 77 ILE A C 1
ATOM 615 O O . ILE A 1 77 ? -14.942 -0.738 16.013 1.00 98.00 77 ILE A O 1
ATOM 619 N N . SER A 1 78 ? -12.835 0.032 16.010 1.00 97.38 78 SER A N 1
ATOM 620 C CA . SER A 1 78 ? -12.355 -0.854 17.080 1.00 97.38 78 SER A CA 1
ATOM 621 C C . SER A 1 78 ? -12.726 -0.381 18.487 1.00 97.38 78 SER A C 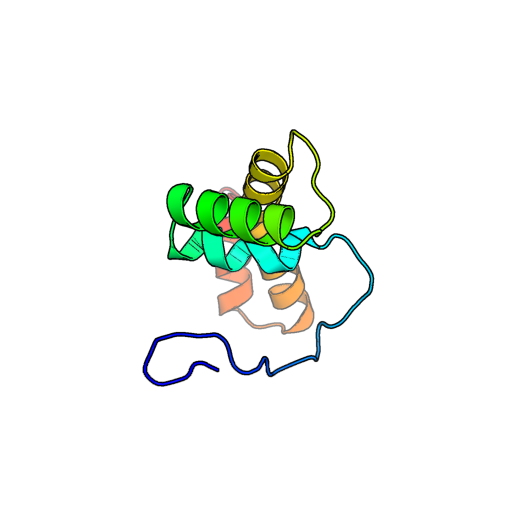1
ATOM 623 O O . SER A 1 78 ? -12.830 -1.204 19.396 1.00 97.38 78 SER A O 1
ATOM 625 N N . GLY A 1 79 ? -12.893 0.930 18.695 1.00 97.00 79 GLY A N 1
ATOM 626 C CA . GLY A 1 79 ? -13.107 1.525 20.017 1.00 97.00 79 GLY A CA 1
ATOM 627 C C . GLY A 1 79 ? -11.889 1.448 20.952 1.00 97.00 79 GLY A C 1
ATOM 628 O O . GLY A 1 79 ? -12.024 1.695 22.152 1.00 97.00 79 GLY A O 1
ATOM 629 N N . LEU A 1 80 ? -10.708 1.093 20.434 1.00 97.94 80 LEU A N 1
ATOM 630 C CA . LEU A 1 80 ? -9.475 0.968 21.214 1.00 97.94 80 LEU A CA 1
ATOM 631 C C . LEU A 1 80 ? -8.868 2.346 21.501 1.00 97.94 80 LEU A C 1
ATOM 633 O O . LEU A 1 80 ? -8.558 3.113 20.584 1.00 97.94 80 LEU A O 1
ATOM 637 N N . LYS A 1 81 ? -8.645 2.652 22.784 1.00 96.50 81 LYS A N 1
ATOM 638 C CA . LYS A 1 81 ? -8.129 3.961 23.224 1.00 96.50 81 LYS A CA 1
ATOM 639 C C . LYS A 1 81 ? -6.725 4.247 22.701 1.00 96.50 81 LYS A C 1
ATOM 641 O O . LYS A 1 81 ? -6.393 5.397 22.431 1.00 96.50 81 LYS A O 1
ATOM 646 N N . GLU A 1 82 ? -5.911 3.213 22.548 1.00 96.94 82 GLU A N 1
ATOM 647 C CA . GLU A 1 82 ? -4.551 3.296 22.021 1.00 96.94 82 GLU A CA 1
ATOM 648 C C . GLU A 1 82 ? -4.561 3.806 20.575 1.00 96.94 82 GLU A C 1
ATOM 650 O O . GLU A 1 82 ? -3.764 4.670 20.210 1.00 96.94 82 GLU A O 1
ATOM 655 N N . TYR A 1 83 ? -5.517 3.332 19.771 1.00 97.31 83 TYR A N 1
ATOM 656 C CA . TYR A 1 83 ? -5.693 3.789 18.397 1.00 97.31 83 TYR A CA 1
ATOM 657 C C . TYR A 1 83 ? -6.336 5.173 18.321 1.00 97.31 83 TYR A C 1
ATOM 659 O O . TYR A 1 83 ? -5.980 5.938 17.431 1.00 97.31 83 TYR A O 1
ATOM 667 N N . GLU A 1 84 ? -7.206 5.555 19.264 1.00 97.38 84 GLU A N 1
ATOM 668 C CA . GLU A 1 84 ? -7.703 6.938 19.344 1.00 97.38 84 GLU A CA 1
ATOM 669 C C . GLU A 1 84 ? -6.556 7.928 19.606 1.00 97.38 84 GLU A C 1
ATOM 671 O O . GLU A 1 84 ? -6.442 8.954 18.931 1.00 97.38 84 GLU A O 1
ATOM 676 N N . GLN A 1 85 ? -5.678 7.617 20.563 1.00 96.44 85 GLN A N 1
ATOM 677 C CA . GLN A 1 85 ? -4.515 8.452 20.868 1.00 96.44 85 GLN A CA 1
ATOM 678 C C . GLN A 1 85 ? -3.570 8.546 19.666 1.00 96.44 85 GLN A C 1
ATOM 680 O O . GLN A 1 85 ? -3.153 9.648 19.303 1.00 96.44 85 GLN A O 1
ATOM 685 N N . MET A 1 86 ? -3.292 7.415 19.011 1.00 97.06 86 MET A N 1
ATOM 686 C CA . MET A 1 86 ? -2.482 7.374 17.793 1.00 97.06 86 MET A CA 1
ATOM 687 C C . MET A 1 86 ? -3.118 8.192 16.660 1.00 97.06 86 MET A C 1
ATOM 689 O O . MET A 1 86 ? -2.431 8.979 16.013 1.00 97.06 86 MET A O 1
ATOM 693 N N . ALA A 1 87 ? -4.429 8.069 16.443 1.00 97.56 87 ALA A N 1
ATOM 694 C CA . ALA A 1 87 ? -5.148 8.838 15.431 1.00 97.56 87 ALA A CA 1
ATOM 695 C C . ALA A 1 87 ? -5.008 10.345 15.678 1.00 97.56 87 ALA A C 1
ATOM 697 O O . ALA A 1 87 ? -4.628 11.078 14.774 1.00 97.56 87 ALA A O 1
ATOM 698 N N . ARG A 1 88 ? -5.231 10.819 16.912 1.00 96.31 88 ARG A N 1
ATOM 699 C CA . ARG A 1 88 ? -5.091 12.247 17.260 1.00 96.31 88 ARG A CA 1
ATOM 700 C C . ARG A 1 88 ? -3.684 12.785 17.006 1.00 96.31 88 ARG A C 1
ATOM 702 O O . ARG A 1 88 ? -3.551 13.886 16.481 1.00 96.31 88 ARG A O 1
ATOM 709 N N . GLN A 1 89 ? -2.662 12.012 17.373 1.00 96.19 89 GLN A N 1
ATOM 710 C CA . GLN A 1 89 ? -1.262 12.384 17.158 1.00 96.19 89 GLN A CA 1
ATOM 711 C C . GLN A 1 89 ? -0.925 12.460 15.669 1.00 96.19 89 GLN A C 1
ATOM 713 O O . GLN A 1 89 ? -0.359 13.446 15.213 1.00 96.19 89 GLN A O 1
ATOM 718 N N . THR A 1 90 ? -1.295 11.428 14.911 1.00 96.88 90 THR A N 1
ATOM 719 C CA . THR A 1 90 ? -0.975 11.318 13.479 1.00 96.88 90 THR A CA 1
ATOM 720 C C . THR A 1 90 ? -1.795 12.273 12.608 1.00 96.88 90 THR A C 1
ATOM 722 O O . THR A 1 90 ? -1.332 12.657 11.541 1.00 96.88 90 THR A O 1
ATOM 725 N N . LEU A 1 91 ? -2.970 12.710 13.074 1.00 97.44 91 LEU A N 1
ATOM 726 C CA . LEU A 1 91 ? -3.776 13.781 12.474 1.00 97.44 91 LEU A CA 1
ATOM 727 C C . LEU A 1 91 ? -3.307 15.195 12.857 1.00 97.44 91 LEU A C 1
ATOM 729 O O . LEU A 1 91 ? -3.938 16.165 12.445 1.00 97.44 91 LEU A O 1
ATOM 733 N N . GLU A 1 92 ? -2.254 15.319 13.671 1.00 96.38 92 GLU A N 1
ATOM 734 C CA . GLU A 1 92 ? -1.689 16.603 14.105 1.00 96.38 92 GLU A CA 1
ATOM 735 C C . GLU A 1 92 ? -2.709 17.523 14.805 1.00 96.38 92 GLU A C 1
ATOM 737 O O . GLU A 1 92 ? -2.638 18.751 14.735 1.00 96.38 92 GLU A O 1
ATOM 742 N N . VAL A 1 93 ? -3.675 16.939 15.521 1.00 93.50 93 VAL A N 1
ATOM 743 C CA . VAL A 1 93 ? -4.639 17.719 16.303 1.00 93.50 93 VAL A CA 1
ATOM 744 C C . VAL A 1 93 ? -3.920 18.282 17.527 1.00 93.50 93 VAL A C 1
ATOM 746 O O . VAL A 1 93 ? -3.455 17.518 18.374 1.00 93.50 93 VAL A O 1
ATOM 749 N N . SER A 1 94 ? -3.855 19.611 17.649 1.00 76.75 94 SER A N 1
ATOM 750 C CA . SER A 1 94 ? -3.331 20.285 18.842 1.00 76.75 94 SER A CA 1
ATOM 751 C C . SER A 1 94 ? -4.020 19.741 20.097 1.00 76.75 94 SER A C 1
ATOM 753 O O . SER A 1 94 ? -5.237 19.869 20.246 1.00 76.75 94 SER A O 1
ATOM 755 N N . GLY A 1 95 ? -3.253 19.097 20.978 1.00 70.25 95 GLY A N 1
ATOM 756 C CA . GLY A 1 95 ? -3.770 18.599 22.250 1.00 70.25 95 GLY A CA 1
ATOM 757 C C . GLY A 1 95 ? -4.234 19.750 23.146 1.00 70.25 95 GLY A C 1
ATOM 758 O O . GLY A 1 95 ? -3.613 20.812 23.150 1.00 70.25 95 GLY A O 1
ATOM 759 N N . ASN A 1 96 ? -5.311 19.521 23.900 1.00 53.09 96 ASN A N 1
ATOM 760 C CA . ASN A 1 96 ? -5.582 20.269 25.131 1.00 53.09 96 ASN A CA 1
ATOM 761 C C . ASN A 1 96 ? -4.803 19.646 26.289 1.00 53.09 96 ASN A C 1
ATOM 763 O O . ASN A 1 96 ? -4.704 18.395 26.303 1.00 53.09 96 ASN A O 1
#